Protein AF-F0LHD5-F1 (afdb_monomer_lite)

Foldseek 3Di:
DDDPDDPDPPDPPDDPVVVPDDCPPPVVVVVVVVVPDDDDPDDDDDPVVVVVLVVVCVVPVDDSVVVVVVVVVCLVVCCVPQDDPVSVVLVVQVVVVDPVSNVVSCVVVVVD

Secondary structure (DSSP, 8-state):
-------------S-HHHHHS---HHHHHHHHHHHHSPPP------HHHHHHHHHHHHHH---HHHHHHHHHHHHHHHHHHH-HHHHHHHHHHHTTT-HHHHHHHHHHTT--

Organism: Thermococcus barophilus (strain DSM 11836 / MP) (NCBI:txid391623)

Radius of gyration: 26.36 Å; chains: 1; bounding box: 68×76×34 Å

Structure (mmCIF, N/CA/C/O backbone):
data_AF-F0LHD5-F1
#
_entry.id   AF-F0LHD5-F1
#
loop_
_atom_site.group_PDB
_atom_site.id
_atom_site.type_symbol
_atom_site.label_atom_id
_atom_site.label_alt_id
_atom_site.label_comp_id
_atom_site.label_asym_id
_atom_site.label_entity_id
_atom_site.label_seq_id
_atom_site.pdbx_PDB_ins_code
_atom_site.Cartn_x
_atom_site.Cartn_y
_atom_site.Cartn_z
_atom_site.occupancy
_atom_site.B_iso_or_equiv
_atom_site.auth_seq_id
_atom_site.auth_comp_id
_atom_site.auth_asym_id
_atom_site.auth_atom_id
_atom_site.pdbx_PDB_model_num
ATOM 1 N N . MET A 1 1 ? -54.792 56.812 10.915 1.00 41.41 1 MET A N 1
ATOM 2 C CA . MET A 1 1 ? -53.967 56.945 9.695 1.00 41.41 1 MET A CA 1
ATOM 3 C C . MET A 1 1 ? -52.545 56.499 10.000 1.00 41.41 1 MET A C 1
ATOM 5 O O . MET A 1 1 ? -51.945 57.114 10.867 1.00 41.41 1 MET A O 1
ATOM 9 N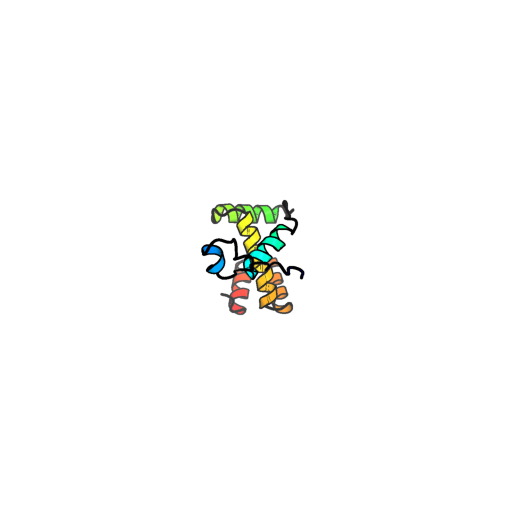 N . SER A 1 2 ? -52.052 55.438 9.346 1.00 39.72 2 SER A N 1
ATOM 10 C CA . SER A 1 2 ? -50.696 55.314 8.762 1.00 39.72 2 SER A CA 1
ATOM 11 C C . SER A 1 2 ? -50.420 53.863 8.339 1.00 39.72 2 SER A C 1
ATOM 13 O O . SER A 1 2 ? -50.825 52.923 9.007 1.00 39.72 2 SER A O 1
ATOM 15 N N . LYS A 1 3 ? -49.827 53.720 7.151 1.00 45.19 3 LYS A N 1
ATOM 16 C CA . LYS A 1 3 ? -49.838 52.549 6.259 1.00 45.19 3 LYS A CA 1
ATOM 17 C C . LYS A 1 3 ? -48.845 51.451 6.680 1.00 45.19 3 LYS A C 1
ATOM 19 O O . LYS A 1 3 ? -47.645 51.646 6.503 1.00 45.19 3 LYS A O 1
ATOM 24 N N . GLU A 1 4 ? -49.319 50.264 7.055 1.00 51.69 4 GLU A N 1
ATOM 25 C CA . GLU A 1 4 ? -48.508 49.042 6.947 1.00 51.69 4 GLU A CA 1
ATOM 26 C C . GLU A 1 4 ? -48.624 48.508 5.516 1.00 51.69 4 GLU A C 1
ATOM 28 O O . GLU A 1 4 ? -49.578 47.835 5.131 1.00 51.69 4 GLU A O 1
ATOM 33 N N . LYS A 1 5 ? -47.668 48.903 4.670 1.00 50.75 5 LYS A N 1
ATOM 34 C CA . LYS A 1 5 ? -47.543 48.369 3.313 1.00 50.75 5 LYS A CA 1
ATOM 35 C C . LYS A 1 5 ? -47.192 46.884 3.406 1.00 50.75 5 LYS A C 1
ATOM 37 O O . LYS A 1 5 ? -46.115 46.537 3.888 1.00 50.75 5 LYS A O 1
ATOM 42 N N . GLY A 1 6 ? -48.096 46.038 2.915 1.00 54.25 6 GLY A N 1
ATOM 43 C CA . GLY A 1 6 ? -47.905 44.599 2.789 1.00 54.25 6 GLY A CA 1
ATOM 44 C C . GLY A 1 6 ? -46.602 44.269 2.066 1.00 54.25 6 GLY A C 1
ATOM 45 O O . GLY A 1 6 ? -46.436 44.566 0.882 1.00 54.25 6 GLY A O 1
ATOM 46 N N . LYS A 1 7 ? -45.663 43.651 2.786 1.00 58.59 7 LYS A N 1
ATOM 47 C CA . LYS A 1 7 ? -44.530 42.968 2.165 1.00 58.59 7 LYS A CA 1
ATOM 48 C C . LYS A 1 7 ? -45.086 41.696 1.534 1.00 58.59 7 LYS A C 1
ATOM 50 O O . LYS A 1 7 ? -45.390 40.740 2.240 1.00 58.59 7 LYS A O 1
ATOM 55 N N . ILE A 1 8 ? -45.269 41.716 0.216 1.00 67.06 8 ILE A N 1
ATOM 56 C CA . ILE A 1 8 ? -45.595 40.518 -0.561 1.00 67.06 8 ILE A CA 1
ATOM 57 C C . ILE A 1 8 ? -44.478 39.497 -0.285 1.00 67.06 8 ILE A C 1
ATOM 59 O O . ILE A 1 8 ? -43.304 39.865 -0.415 1.00 67.06 8 ILE A O 1
ATOM 63 N N . PRO A 1 9 ? -44.791 38.254 0.124 1.00 61.72 9 PRO A N 1
ATOM 64 C CA . PRO A 1 9 ? -43.778 37.224 0.300 1.00 61.72 9 PRO A CA 1
ATOM 65 C C . PRO A 1 9 ? -43.015 37.063 -1.013 1.00 61.72 9 PRO A C 1
ATOM 67 O O . PRO A 1 9 ? -43.633 36.873 -2.061 1.00 61.72 9 PRO A O 1
ATOM 70 N N . GLN A 1 10 ? -41.685 37.180 -0.979 1.00 69.00 10 GLN A N 1
ATOM 71 C CA . GLN A 1 10 ? -40.872 36.905 -2.160 1.00 69.00 10 GLN A CA 1
ATOM 72 C C . GLN A 1 10 ? -41.120 35.454 -2.574 1.00 69.00 10 GLN A C 1
ATOM 74 O O . GLN A 1 10 ? -40.752 34.520 -1.860 1.00 69.00 10 GLN A O 1
ATOM 79 N N . LEU A 1 11 ? -41.787 35.281 -3.715 1.00 67.56 11 LEU A N 1
ATOM 80 C CA . LEU A 1 11 ? -41.920 33.986 -4.358 1.00 67.56 11 LEU A CA 1
ATOM 81 C C . LEU A 1 11 ? -40.517 33.515 -4.734 1.00 67.56 11 LEU A C 1
ATOM 83 O O . LEU A 1 11 ? -39.691 34.298 -5.207 1.00 67.56 11 LEU A O 1
ATOM 87 N N . PHE A 1 12 ? -40.254 32.243 -4.458 1.00 64.75 12 PHE A N 1
ATOM 88 C CA . PHE A 1 12 ? -38.996 31.576 -4.754 1.00 64.75 12 PHE A CA 1
ATOM 89 C C . PHE A 1 12 ? -38.571 31.883 -6.199 1.00 64.75 12 PHE A C 1
ATOM 91 O O . PHE A 1 12 ? -39.284 31.546 -7.139 1.00 64.75 12 PHE A O 1
ATOM 98 N N . SER A 1 13 ? -37.433 32.559 -6.365 1.00 70.00 13 SER A N 1
ATOM 99 C CA . SER A 1 13 ? -36.930 33.017 -7.668 1.00 70.00 13 SER A CA 1
ATOM 100 C C . SER A 1 13 ? -36.065 31.977 -8.386 1.00 70.00 13 SER A C 1
ATOM 102 O O . SER A 1 13 ? -35.414 32.301 -9.377 1.00 70.00 13 SER A O 1
ATOM 104 N N . GLY A 1 14 ? -35.986 30.762 -7.845 1.00 69.88 14 GLY A N 1
ATOM 105 C CA . GLY A 1 14 ? -35.268 29.652 -8.458 1.00 69.88 14 GLY A CA 1
ATOM 106 C C . GLY A 1 14 ? -36.087 28.982 -9.557 1.00 69.88 14 GLY A C 1
ATOM 107 O O . GLY A 1 14 ? -37.293 29.200 -9.693 1.00 69.88 14 GLY A O 1
ATOM 108 N N . SER A 1 15 ? -35.435 28.144 -10.356 1.00 69.38 15 SER A N 1
ATOM 109 C CA . SER A 1 15 ? -36.120 27.353 -11.378 1.00 69.38 15 SER A CA 1
ATOM 110 C C . SER A 1 15 ? -36.941 26.223 -10.737 1.00 69.38 15 SER A C 1
ATOM 112 O O . SER A 1 15 ? -36.624 25.735 -9.652 1.00 69.38 15 SER A O 1
ATOM 114 N N . ILE A 1 16 ? -37.993 25.758 -11.421 1.00 65.00 16 ILE A N 1
ATOM 115 C CA . ILE A 1 16 ? -38.777 24.575 -11.001 1.00 65.00 16 ILE A CA 1
ATOM 116 C C . ILE A 1 16 ? -37.861 23.346 -10.820 1.00 65.00 16 ILE A C 1
ATOM 118 O O . ILE A 1 16 ? -38.092 22.507 -9.952 1.00 65.00 16 ILE A O 1
ATOM 122 N N . ASP A 1 17 ? -36.768 23.303 -11.579 1.00 60.56 17 ASP A N 1
ATOM 123 C CA . ASP A 1 17 ? -35.705 22.303 -11.504 1.00 60.56 17 ASP A CA 1
ATOM 124 C C . ASP A 1 17 ? -34.930 22.308 -10.170 1.00 60.56 17 ASP A C 1
ATOM 126 O O . ASP A 1 17 ? -34.406 21.277 -9.752 1.00 60.56 17 ASP A O 1
ATOM 130 N N . GLU A 1 18 ? -34.855 23.439 -9.462 1.00 62.88 18 GLU A N 1
ATOM 131 C CA . GLU A 1 18 ? -34.249 23.518 -8.122 1.00 62.88 18 GLU A CA 1
ATOM 132 C C . GLU A 1 18 ? -35.194 23.032 -7.014 1.00 62.88 18 GLU A C 1
ATOM 134 O O . GLU A 1 18 ? -34.730 22.569 -5.969 1.00 62.88 18 GLU A O 1
ATOM 139 N N . LEU A 1 19 ? -36.511 23.104 -7.239 1.00 64.12 19 LEU A N 1
ATOM 140 C CA . LEU A 1 19 ? -37.542 22.608 -6.318 1.00 64.12 19 LEU A CA 1
ATOM 141 C C . LEU A 1 19 ? -37.652 21.076 -6.327 1.00 64.12 19 LEU A C 1
ATOM 143 O O . LEU A 1 19 ? -37.988 20.482 -5.302 1.00 64.12 19 LEU A O 1
ATOM 147 N N . THR A 1 20 ? -37.371 20.439 -7.464 1.00 64.88 20 THR A N 1
ATOM 148 C CA . THR A 1 20 ? -37.563 18.994 -7.679 1.00 64.88 20 THR A CA 1
ATOM 149 C C . THR A 1 20 ? -36.290 18.167 -7.515 1.00 64.88 20 THR A C 1
ATOM 151 O O . THR A 1 20 ? -36.372 16.946 -7.362 1.00 64.88 20 THR A O 1
ATOM 154 N N . ARG A 1 21 ? -35.104 18.790 -7.496 1.00 63.09 21 ARG A N 1
ATOM 155 C CA . ARG A 1 21 ? -33.850 18.054 -7.287 1.00 63.09 21 ARG A CA 1
ATOM 156 C C . ARG A 1 21 ? -33.715 17.601 -5.828 1.00 63.09 21 ARG A C 1
ATOM 158 O O . ARG A 1 21 ? -33.728 18.435 -4.915 1.00 63.09 21 ARG A O 1
ATOM 165 N N . PRO A 1 22 ? -33.518 16.295 -5.566 1.00 57.59 22 PRO A N 1
ATOM 166 C CA . PRO A 1 22 ? -33.223 15.826 -4.222 1.00 57.59 22 PRO A CA 1
ATOM 167 C C . PRO A 1 22 ? -31.930 16.490 -3.736 1.00 57.59 22 PRO A C 1
ATOM 169 O O . PRO A 1 22 ? -30.916 16.489 -4.429 1.00 57.59 22 PRO A O 1
ATOM 172 N N . LYS A 1 23 ? -31.961 17.082 -2.537 1.00 57.50 23 LYS A N 1
ATOM 173 C CA . LYS A 1 23 ? -30.802 17.723 -1.896 1.00 57.50 23 LYS A CA 1
ATOM 174 C C . LYS A 1 23 ? -29.681 16.693 -1.681 1.00 57.50 23 LYS A C 1
ATOM 176 O O . LYS A 1 23 ? -29.567 16.137 -0.590 1.00 57.50 23 LYS A O 1
ATOM 181 N N . THR A 1 24 ? -28.788 16.485 -2.647 1.00 56.22 24 THR A N 1
ATOM 182 C CA . THR A 1 24 ? -27.575 15.650 -2.515 1.00 56.22 24 THR A CA 1
ATOM 183 C C . THR A 1 24 ? -26.492 16.338 -1.677 1.00 56.22 24 THR A C 1
ATOM 185 O O . THR A 1 24 ? -25.308 16.323 -1.982 1.00 56.22 24 THR A O 1
ATOM 188 N N . LYS A 1 25 ? -26.868 16.940 -0.543 1.00 57.69 25 LYS A N 1
ATOM 189 C CA . LYS A 1 25 ? -25.978 17.815 0.231 1.00 57.69 25 LYS A CA 1
ATOM 190 C C . LYS A 1 25 ? -24.761 17.105 0.828 1.00 57.69 25 LYS A C 1
ATOM 192 O O . LYS A 1 25 ? -23.777 17.776 1.099 1.00 57.69 25 LYS A O 1
ATOM 197 N N . LYS A 1 26 ? -24.799 15.794 1.093 1.00 57.69 26 LYS A N 1
ATOM 198 C CA . LYS A 1 26 ? -23.679 15.113 1.776 1.00 57.69 26 LYS A CA 1
ATOM 199 C C . LYS A 1 26 ? -22.498 14.815 0.848 1.00 57.69 26 LYS A C 1
ATOM 201 O O . LYS A 1 26 ? -21.360 15.051 1.243 1.00 57.69 26 LYS A O 1
ATOM 206 N N . ALA A 1 27 ? -22.757 14.328 -0.366 1.00 58.53 27 ALA A N 1
ATOM 207 C CA . ALA A 1 27 ? -21.698 14.028 -1.330 1.00 58.53 27 ALA A CA 1
ATOM 208 C C . ALA A 1 27 ? -21.039 15.316 -1.851 1.00 58.53 27 ALA A C 1
ATOM 210 O O . ALA A 1 27 ? -19.811 15.404 -1.892 1.00 58.53 27 ALA A O 1
ATOM 211 N N . ASP A 1 28 ? -21.849 16.339 -2.141 1.00 61.47 28 ASP A N 1
ATOM 212 C CA . ASP A 1 28 ? -21.358 17.623 -2.643 1.00 61.47 28 ASP A CA 1
ATOM 213 C C . ASP A 1 28 ? -20.551 18.390 -1.585 1.00 61.47 28 ASP A C 1
ATOM 215 O O . ASP A 1 28 ? -19.448 18.847 -1.881 1.00 61.47 28 ASP A O 1
ATOM 219 N N . LYS A 1 29 ? -21.002 18.421 -0.319 1.00 68.62 29 LYS A N 1
ATOM 220 C CA . LYS A 1 29 ? -20.236 19.040 0.781 1.00 68.62 29 LYS A CA 1
ATOM 221 C C . LYS A 1 29 ? -18.891 18.362 1.020 1.00 68.62 29 LYS A C 1
ATOM 223 O O . LYS A 1 29 ? -17.878 19.045 1.114 1.00 68.62 29 LYS A O 1
ATOM 228 N N . ARG A 1 30 ? -18.852 17.023 1.056 1.00 71.94 30 ARG A N 1
ATOM 229 C CA . ARG A 1 30 ? -17.588 16.287 1.221 1.00 71.94 30 ARG A CA 1
ATOM 230 C C . ARG A 1 30 ? -16.639 16.577 0.059 1.00 71.94 30 ARG A C 1
ATOM 232 O O . ARG A 1 30 ? -15.446 16.751 0.271 1.00 71.94 30 ARG A O 1
ATOM 239 N N . ARG A 1 31 ? -17.151 16.677 -1.171 1.00 70.25 31 ARG A N 1
ATOM 240 C CA . ARG A 1 31 ? -16.343 17.023 -2.348 1.00 70.25 31 ARG A CA 1
ATOM 241 C C . ARG A 1 31 ? -15.804 18.455 -2.279 1.00 70.25 31 ARG A C 1
ATOM 243 O O . ARG A 1 31 ? -14.657 18.678 -2.656 1.00 70.25 31 ARG A O 1
ATOM 250 N N . GLU A 1 32 ? -16.591 19.411 -1.793 1.00 75.19 32 GLU A N 1
ATOM 251 C CA . GLU A 1 32 ? -16.145 20.789 -1.546 1.00 75.19 32 GLU A CA 1
ATOM 252 C C . GLU A 1 32 ? -15.097 20.882 -0.432 1.00 75.19 32 GLU A C 1
ATOM 254 O O . GLU A 1 32 ? -14.123 21.620 -0.568 1.00 75.19 32 GLU A O 1
ATOM 259 N N . GLU A 1 33 ? -15.245 20.106 0.640 1.00 79.38 33 GLU A N 1
ATOM 260 C CA . GLU A 1 33 ? -14.256 20.003 1.717 1.00 79.38 33 GLU A CA 1
ATOM 261 C C . GLU A 1 33 ? -12.949 19.379 1.216 1.00 79.38 33 GLU A C 1
ATOM 263 O O . GLU A 1 33 ? -11.874 19.925 1.456 1.00 79.38 33 GLU A O 1
ATOM 268 N N . LEU A 1 34 ? -13.025 18.304 0.426 1.00 79.12 34 LEU A N 1
ATOM 269 C CA . LEU A 1 34 ? -11.855 17.660 -0.180 1.00 79.12 34 LEU A CA 1
ATOM 270 C C . LEU A 1 34 ? -11.100 18.594 -1.139 1.00 79.12 34 LEU A C 1
ATOM 272 O O . LEU A 1 34 ? -9.879 18.505 -1.235 1.00 79.12 34 LEU A O 1
ATOM 276 N N . LYS A 1 35 ? -11.789 19.523 -1.821 1.00 78.69 35 LYS A N 1
ATOM 277 C CA . LYS A 1 35 ? -11.141 20.548 -2.663 1.00 78.69 35 LYS A CA 1
ATOM 278 C C . LYS A 1 35 ? -10.297 21.540 -1.855 1.00 78.69 35 LYS A C 1
ATOM 280 O O . LYS A 1 35 ? -9.375 22.123 -2.418 1.00 78.69 35 LYS A O 1
ATOM 285 N N . LYS A 1 36 ? -10.602 21.738 -0.567 1.00 85.12 36 LYS A N 1
ATOM 286 C CA . LYS A 1 36 ? -9.843 22.624 0.333 1.00 85.12 36 LYS A CA 1
ATOM 287 C C . LYS A 1 36 ? -8.586 21.953 0.891 1.00 85.12 36 LYS A C 1
ATOM 289 O O . LYS A 1 36 ? -7.684 22.650 1.348 1.00 85.12 36 LYS A O 1
ATOM 294 N N . ILE A 1 37 ? -8.503 20.621 0.847 1.00 84.94 37 ILE A N 1
ATOM 295 C CA . ILE A 1 37 ? -7.327 19.882 1.311 1.00 84.94 37 ILE A CA 1
ATOM 296 C C . ILE A 1 37 ? -6.204 20.031 0.281 1.00 84.94 37 ILE A C 1
ATOM 298 O O . ILE A 1 37 ? -6.375 19.736 -0.905 1.00 84.94 37 ILE A O 1
ATOM 302 N N . LYS A 1 38 ? -5.032 20.491 0.736 1.00 85.81 38 LYS A N 1
ATOM 303 C CA . LYS A 1 38 ? -3.847 20.638 -0.115 1.00 85.81 38 LYS A CA 1
ATOM 304 C C . LYS A 1 38 ? -3.458 19.274 -0.683 1.00 85.81 38 LYS A C 1
ATOM 306 O O . LYS A 1 38 ? -3.102 18.364 0.058 1.00 85.81 38 LYS A O 1
ATOM 311 N N . LYS A 1 39 ? -3.482 19.157 -2.010 1.00 84.44 39 LYS A N 1
ATOM 312 C CA . LYS A 1 39 ? -3.021 17.952 -2.700 1.00 84.44 39 LYS A CA 1
ATOM 313 C C . LYS A 1 39 ? -1.502 17.856 -2.633 1.00 84.44 39 LYS A C 1
ATOM 315 O O . LYS A 1 39 ? -0.801 18.811 -2.982 1.00 84.44 39 LYS A O 1
ATOM 320 N N . GLN A 1 40 ? -1.002 16.693 -2.241 1.00 84.25 40 GLN A N 1
ATOM 321 C CA . GLN A 1 40 ? 0.397 16.349 -2.440 1.00 84.25 40 GLN A CA 1
ATOM 322 C C . GLN A 1 40 ? 0.621 16.105 -3.937 1.00 84.25 40 GLN A C 1
ATOM 324 O O . GLN A 1 40 ? -0.025 15.249 -4.531 1.00 84.25 40 GLN A O 1
ATOM 329 N N . LYS A 1 41 ? 1.486 16.913 -4.562 1.00 82.06 41 LYS A N 1
ATOM 330 C CA . LYS A 1 41 ? 1.787 16.806 -6.001 1.00 82.06 41 LYS A CA 1
ATOM 331 C C . LYS A 1 41 ? 2.871 15.770 -6.304 1.00 82.06 41 LYS A C 1
ATOM 333 O O . LYS A 1 41 ? 2.884 15.220 -7.396 1.00 82.06 41 LYS A O 1
ATOM 338 N N . THR A 1 42 ? 3.760 15.527 -5.342 1.00 87.69 42 THR A N 1
ATOM 339 C CA . THR A 1 42 ? 4.933 14.665 -5.504 1.00 87.69 42 THR A CA 1
ATOM 340 C C . THR A 1 42 ? 5.078 13.782 -4.273 1.00 87.69 42 THR A C 1
ATOM 342 O O . THR A 1 42 ? 5.040 14.278 -3.143 1.00 87.69 42 THR A O 1
ATOM 345 N N . LEU A 1 43 ? 5.241 12.482 -4.497 1.00 88.06 43 LEU A N 1
ATOM 346 C CA . LEU A 1 43 ? 5.586 11.497 -3.481 1.00 88.06 43 LEU A CA 1
ATOM 347 C C . LEU A 1 43 ? 6.986 10.977 -3.803 1.00 88.06 43 LEU A C 1
ATOM 349 O O . LEU A 1 43 ? 7.220 10.495 -4.907 1.00 88.06 43 LEU A O 1
ATOM 353 N N . TYR A 1 44 ? 7.909 11.108 -2.855 1.00 91.44 44 TYR A N 1
ATOM 354 C CA . TYR A 1 44 ? 9.239 10.524 -2.986 1.00 91.44 44 TYR A CA 1
ATOM 355 C C . TYR A 1 44 ? 9.181 9.074 -2.512 1.00 91.44 44 TYR A C 1
ATOM 357 O O . TYR A 1 44 ? 8.725 8.808 -1.400 1.00 91.44 44 TYR A O 1
ATOM 365 N N . ILE A 1 45 ? 9.625 8.158 -3.365 1.00 92.50 45 ILE A N 1
ATOM 366 C CA . ILE A 1 45 ? 9.673 6.717 -3.106 1.00 92.50 45 ILE A CA 1
ATOM 367 C C . ILE A 1 45 ? 11.079 6.191 -3.392 1.00 92.50 45 ILE A C 1
ATOM 369 O O . ILE A 1 45 ? 11.886 6.869 -4.033 1.00 92.50 45 ILE A O 1
ATOM 373 N N . SER A 1 46 ? 11.378 4.988 -2.904 1.00 95.19 46 SER A N 1
ATOM 374 C CA . SER A 1 46 ? 12.650 4.328 -3.200 1.00 95.19 46 SER A CA 1
ATOM 375 C C . SER A 1 46 ? 12.761 3.963 -4.689 1.00 95.19 46 SER A C 1
ATOM 377 O O . SER A 1 46 ? 11.749 3.852 -5.388 1.00 95.19 46 SER A O 1
ATOM 379 N N . GLN A 1 47 ? 13.989 3.754 -5.176 1.00 94.81 47 GLN A N 1
ATOM 380 C CA . GLN A 1 47 ? 14.222 3.310 -6.557 1.00 94.81 47 GLN A CA 1
ATOM 381 C C . GLN A 1 47 ? 13.568 1.953 -6.837 1.00 94.81 47 GLN A C 1
ATOM 383 O O . GLN A 1 47 ? 12.933 1.795 -7.873 1.00 94.81 47 GLN A O 1
ATOM 388 N N . ASP A 1 48 ? 13.662 1.018 -5.892 1.00 94.50 48 ASP A N 1
ATOM 389 C CA . ASP A 1 48 ? 13.033 -0.301 -5.980 1.00 94.50 48 ASP A CA 1
ATOM 390 C C . ASP A 1 48 ? 11.503 -0.198 -6.122 1.00 94.50 48 ASP A C 1
ATOM 392 O O . ASP A 1 48 ? 10.910 -0.741 -7.052 1.00 94.50 48 ASP A O 1
ATOM 396 N N . THR A 1 49 ? 10.858 0.615 -5.280 1.00 93.56 49 THR A N 1
ATOM 397 C CA . THR A 1 49 ? 9.410 0.862 -5.379 1.00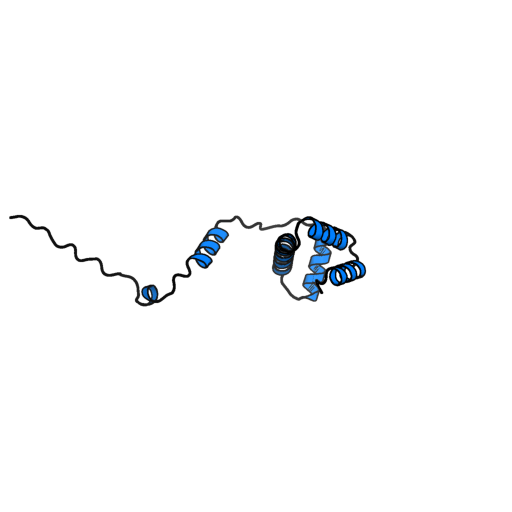 93.56 49 THR A CA 1
ATOM 398 C C . THR A 1 49 ? 9.030 1.500 -6.714 1.00 93.56 49 THR A C 1
ATOM 400 O O . THR A 1 49 ? 7.979 1.194 -7.274 1.00 93.56 49 THR A O 1
ATOM 403 N N . ASN A 1 50 ? 9.875 2.388 -7.241 1.00 94.75 50 ASN A N 1
ATOM 404 C CA . ASN A 1 50 ? 9.636 3.005 -8.539 1.00 94.75 50 ASN A CA 1
ATOM 405 C C . ASN A 1 50 ? 9.729 1.987 -9.685 1.00 94.75 50 ASN A C 1
ATOM 407 O O . ASN A 1 50 ? 8.922 2.053 -10.607 1.00 94.75 50 ASN A O 1
ATOM 411 N N . LEU A 1 51 ? 10.663 1.032 -9.618 1.00 95.25 51 LEU A N 1
ATOM 412 C CA . LEU A 1 51 ? 10.754 -0.062 -10.589 1.00 95.25 51 LEU A CA 1
ATOM 413 C C . LEU A 1 51 ? 9.496 -0.940 -10.551 1.00 95.25 51 LEU A C 1
ATOM 415 O O . LEU A 1 51 ? 8.873 -1.124 -11.593 1.00 95.25 51 LEU A O 1
ATOM 419 N N . LYS A 1 52 ? 9.053 -1.353 -9.355 1.00 93.88 52 LYS A N 1
ATOM 420 C CA . LYS A 1 52 ? 7.793 -2.099 -9.158 1.00 93.88 52 LYS A CA 1
ATOM 421 C C . LYS A 1 52 ? 6.585 -1.348 -9.742 1.00 93.88 52 LYS A C 1
ATOM 423 O O . LYS A 1 52 ? 5.733 -1.931 -10.402 1.00 93.88 52 LYS A O 1
ATOM 428 N N . LEU A 1 53 ? 6.516 -0.026 -9.559 1.00 93.12 53 LEU A N 1
ATOM 429 C CA . LEU A 1 53 ? 5.436 0.798 -10.116 1.00 93.12 53 LEU A CA 1
ATOM 430 C C . LEU A 1 53 ? 5.494 0.917 -11.651 1.00 93.12 53 LEU A C 1
ATOM 432 O O . LEU A 1 53 ? 4.449 1.023 -12.293 1.00 93.12 53 LEU A O 1
ATOM 436 N N . ILE A 1 54 ? 6.692 0.938 -12.243 1.00 91.81 54 ILE A N 1
ATOM 437 C CA . ILE A 1 54 ? 6.876 0.936 -13.704 1.00 91.81 54 ILE A CA 1
ATOM 438 C C . ILE A 1 54 ? 6.437 -0.404 -14.299 1.00 91.81 54 ILE A C 1
ATOM 440 O O . ILE A 1 54 ? 5.765 -0.407 -15.327 1.00 91.81 54 ILE A O 1
ATOM 444 N N . GLU A 1 5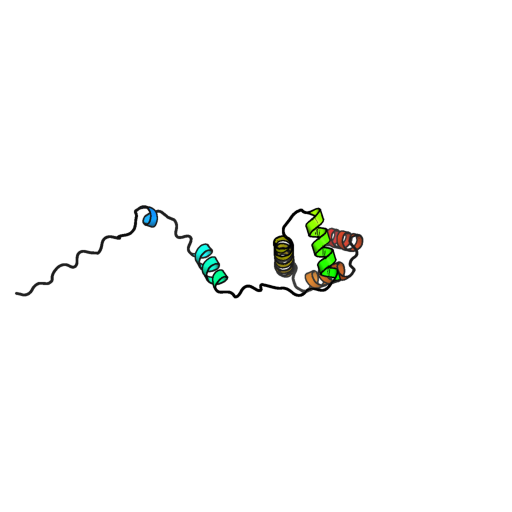5 ? 6.780 -1.512 -13.647 1.00 92.69 55 GLU A N 1
ATOM 445 C CA . GLU A 1 55 ? 6.367 -2.859 -14.045 1.00 92.69 55 GLU A CA 1
ATOM 446 C C . GLU A 1 55 ? 4.838 -2.989 -14.043 1.00 92.69 55 GLU A C 1
ATOM 448 O O . GLU A 1 55 ? 4.245 -3.242 -15.090 1.00 92.69 55 GLU A O 1
ATOM 453 N N . LEU A 1 56 ? 4.181 -2.640 -12.930 1.00 92.31 56 LEU A N 1
ATOM 454 C CA . LEU A 1 56 ? 2.713 -2.643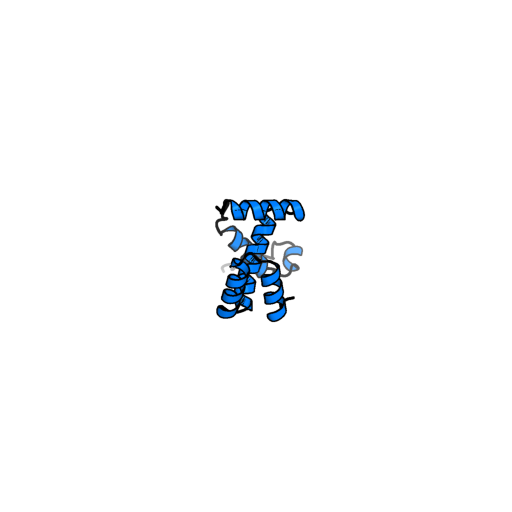 -12.830 1.00 92.31 56 LEU A CA 1
ATOM 455 C C . LEU A 1 56 ? 2.042 -1.727 -13.868 1.00 92.31 56 LEU A C 1
ATOM 457 O O . LEU A 1 56 ? 0.997 -2.054 -14.430 1.00 92.31 56 LEU A O 1
ATOM 461 N N . TYR A 1 57 ? 2.640 -0.565 -14.150 1.00 89.88 57 TYR A N 1
ATOM 462 C CA . TYR A 1 57 ? 2.155 0.339 -15.195 1.00 89.88 57 TYR A CA 1
ATOM 463 C C . TYR A 1 57 ? 2.207 -0.308 -16.586 1.00 89.88 57 TYR A C 1
ATOM 465 O O . TYR A 1 57 ? 1.264 -0.155 -17.369 1.00 89.88 57 TYR A O 1
ATOM 473 N N . ALA A 1 58 ? 3.305 -1.003 -16.896 1.00 88.94 58 ALA A N 1
ATOM 474 C CA . ALA A 1 58 ? 3.505 -1.664 -18.180 1.00 88.94 58 ALA A CA 1
ATOM 475 C C . ALA A 1 58 ? 2.525 -2.828 -18.382 1.00 88.94 58 ALA A C 1
ATOM 477 O O . ALA A 1 58 ? 2.000 -2.992 -19.482 1.00 88.94 58 ALA A O 1
ATOM 478 N N . GLU A 1 59 ? 2.238 -3.587 -17.323 1.00 88.88 59 GLU A N 1
ATOM 479 C CA . GLU A 1 59 ? 1.312 -4.722 -17.362 1.00 88.88 59 GLU A CA 1
ATOM 480 C C . GLU A 1 59 ? -0.155 -4.288 -17.477 1.00 88.88 59 GLU A C 1
ATOM 482 O O . GLU A 1 59 ? -0.895 -4.793 -18.321 1.00 88.88 59 GLU A O 1
ATOM 487 N N . GLU A 1 60 ? -0.593 -3.328 -16.657 1.00 83.44 60 GLU A N 1
ATOM 488 C CA . GLU A 1 60 ? -2.015 -2.984 -16.551 1.00 83.44 60 GLU A CA 1
ATOM 489 C C . GLU A 1 60 ? -2.473 -1.931 -17.577 1.00 83.44 60 GLU A C 1
ATOM 491 O O . GLU A 1 60 ? -3.673 -1.701 -17.730 1.00 83.44 60 GLU A O 1
ATOM 496 N N . SER A 1 61 ? -1.550 -1.244 -18.270 1.00 81.94 61 SER A N 1
ATOM 497 C CA . SER A 1 61 ? -1.849 -0.068 -19.116 1.00 81.94 61 SER A CA 1
ATOM 498 C C . SER A 1 61 ? -2.642 1.036 -18.385 1.00 81.94 61 SER A C 1
ATOM 500 O O . SER A 1 61 ? -3.347 1.848 -18.994 1.00 81.94 61 SER A O 1
ATOM 502 N N . ARG A 1 62 ? -2.545 1.083 -17.051 1.00 84.38 62 ARG A N 1
ATOM 503 C CA . ARG A 1 62 ? -3.244 2.037 -16.173 1.00 84.38 62 ARG A CA 1
ATOM 504 C C . ARG A 1 62 ? -2.301 3.142 -15.740 1.00 84.38 62 ARG A C 1
ATOM 506 O O . ARG A 1 62 ? -1.119 2.915 -15.567 1.00 84.38 62 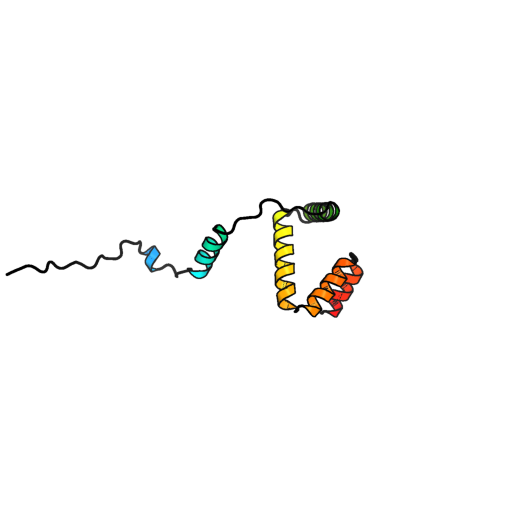ARG A O 1
ATOM 513 N N . ARG A 1 63 ? -2.812 4.354 -15.495 1.00 89.25 63 ARG A N 1
ATOM 514 C CA . ARG A 1 63 ? -1.985 5.463 -14.980 1.00 89.25 63 ARG A CA 1
ATOM 515 C C . ARG A 1 63 ? -1.386 5.103 -13.617 1.00 89.25 63 ARG A C 1
ATOM 517 O O . ARG A 1 63 ? -2.127 4.684 -12.732 1.00 89.25 63 ARG A O 1
ATOM 524 N N . GLN A 1 64 ? -0.100 5.398 -13.412 1.00 88.25 64 GLN A N 1
ATOM 525 C CA . GLN A 1 64 ? 0.592 5.199 -12.127 1.00 88.25 64 GLN A CA 1
ATOM 526 C C . GLN A 1 64 ? -0.149 5.841 -10.943 1.00 88.25 64 GLN A C 1
ATOM 528 O O . GLN A 1 64 ? -0.200 5.269 -9.860 1.00 88.25 64 GLN A O 1
ATOM 533 N N . SER A 1 65 ? -0.788 6.998 -11.159 1.00 89.56 65 SER A N 1
ATOM 534 C CA . SER A 1 65 ? -1.617 7.654 -10.142 1.00 89.56 65 SER A CA 1
ATOM 535 C C . SER A 1 65 ? -2.741 6.759 -9.621 1.00 89.56 65 SER A C 1
ATOM 537 O O . SER A 1 65 ? -3.024 6.781 -8.431 1.00 89.56 65 SER A O 1
ATOM 539 N N . ASN A 1 66 ? -3.362 5.962 -10.493 1.00 91.50 66 ASN A N 1
ATOM 540 C CA . ASN A 1 66 ? -4.481 5.101 -10.122 1.00 91.50 66 ASN A CA 1
ATOM 541 C C . ASN A 1 66 ? -3.991 3.905 -9.301 1.00 91.50 66 ASN A C 1
ATOM 543 O O . ASN A 1 66 ? -4.619 3.558 -8.311 1.00 91.50 66 ASN A O 1
ATOM 547 N N . ILE A 1 67 ? -2.839 3.333 -9.668 1.00 92.56 67 ILE A N 1
ATOM 548 C CA . ILE A 1 67 ? -2.198 2.245 -8.913 1.00 92.56 67 ILE A CA 1
ATOM 549 C C . ILE A 1 67 ? -1.864 2.722 -7.492 1.00 92.56 67 ILE A C 1
ATOM 551 O O . ILE A 1 67 ? -2.158 2.038 -6.515 1.00 92.56 67 ILE A O 1
ATOM 555 N N . VAL A 1 68 ? -1.310 3.932 -7.362 1.00 92.38 68 VAL A N 1
ATOM 556 C CA . VAL A 1 68 ? -1.009 4.533 -6.053 1.00 92.38 68 VAL A CA 1
ATOM 557 C C . VAL A 1 68 ? -2.286 4.797 -5.248 1.00 92.38 68 VAL A C 1
ATOM 559 O O . VAL A 1 68 ? -2.323 4.497 -4.056 1.00 92.38 68 VAL A O 1
ATOM 562 N N . GLU A 1 69 ? -3.340 5.337 -5.868 1.00 92.44 69 GLU A N 1
ATOM 563 C CA . GLU A 1 69 ? -4.627 5.558 -5.194 1.00 92.44 69 GLU A CA 1
ATOM 564 C C . GLU A 1 69 ? -5.250 4.244 -4.699 1.00 92.44 69 GLU A C 1
ATOM 566 O O . GLU A 1 69 ? -5.699 4.175 -3.552 1.00 92.44 69 GLU A O 1
ATOM 571 N N . ASP A 1 70 ? -5.226 3.190 -5.516 1.00 94.06 70 ASP A N 1
ATOM 572 C CA . ASP A 1 70 ? -5.726 1.866 -5.144 1.00 94.06 70 ASP A CA 1
ATOM 573 C C . ASP A 1 70 ? -4.916 1.258 -3.997 1.00 94.06 70 ASP A C 1
ATOM 575 O O . ASP A 1 70 ? -5.504 0.787 -3.024 1.00 94.06 70 ASP A O 1
ATOM 579 N N . ALA A 1 71 ? -3.582 1.337 -4.047 1.00 93.81 71 ALA A N 1
ATOM 580 C CA . ALA A 1 71 ? -2.710 0.839 -2.984 1.00 93.81 71 ALA A CA 1
ATOM 581 C C . ALA A 1 71 ? -2.973 1.547 -1.642 1.00 93.81 71 ALA A C 1
ATOM 583 O O . ALA A 1 71 ? -3.072 0.898 -0.597 1.00 93.81 71 ALA A O 1
ATOM 584 N N . VAL A 1 72 ? -3.149 2.874 -1.660 1.00 94.69 72 VAL A N 1
ATOM 585 C CA . VAL A 1 72 ? -3.480 3.657 -0.456 1.00 94.69 72 VAL A CA 1
ATOM 586 C C . VAL A 1 72 ? -4.861 3.280 0.083 1.00 94.69 72 VAL A C 1
ATOM 588 O O . VAL A 1 72 ? -5.022 3.100 1.294 1.00 94.69 72 VAL A O 1
ATOM 591 N N . ASN A 1 73 ? -5.857 3.138 -0.794 1.00 96.06 73 ASN A N 1
ATOM 592 C CA . ASN A 1 73 ? -7.202 2.723 -0.398 1.00 96.06 73 ASN A CA 1
ATOM 593 C C . ASN A 1 73 ? -7.196 1.316 0.207 1.00 96.06 73 ASN A C 1
ATOM 595 O O . ASN A 1 73 ? -7.788 1.106 1.267 1.00 96.06 73 ASN A O 1
ATOM 599 N N . LEU A 1 74 ? -6.497 0.375 -0.429 1.00 95.12 74 LEU A N 1
ATOM 600 C CA . LEU A 1 74 ? -6.361 -0.998 0.039 1.00 95.12 74 LEU A CA 1
ATOM 601 C C . LEU A 1 74 ? -5.730 -1.036 1.433 1.00 95.12 74 LEU A C 1
ATOM 603 O O . LEU A 1 74 ? -6.328 -1.598 2.349 1.00 95.12 74 LEU A O 1
ATOM 607 N N . TYR A 1 75 ? -4.591 -0.362 1.626 1.00 95.25 75 TYR A N 1
ATOM 608 C CA . TYR A 1 75 ? -3.930 -0.253 2.929 1.00 95.25 75 TYR A CA 1
ATOM 609 C C . TYR A 1 75 ? -4.885 0.293 4.002 1.00 95.25 75 TYR A C 1
ATOM 611 O O . TYR A 1 75 ? -5.027 -0.281 5.083 1.00 95.25 75 TYR A O 1
ATOM 619 N N . TYR A 1 76 ? -5.580 1.394 3.698 1.00 95.62 76 TYR A N 1
ATOM 620 C CA . TYR A 1 76 ? -6.479 2.058 4.640 1.00 95.62 76 TYR A CA 1
ATOM 621 C C . TYR A 1 76 ? -7.652 1.170 5.068 1.00 95.62 76 TYR A C 1
ATOM 623 O O . TYR A 1 76 ? -7.966 1.083 6.259 1.00 95.62 76 TYR A O 1
ATOM 631 N N . TYR A 1 77 ? -8.319 0.525 4.109 1.00 95.38 77 TYR A N 1
ATOM 632 C CA . TYR A 1 77 ? -9.499 -0.284 4.400 1.00 95.38 77 TYR A CA 1
ATOM 633 C C . TYR A 1 77 ? -9.146 -1.650 4.990 1.00 95.38 77 TYR A C 1
ATOM 635 O O . TYR A 1 77 ? -9.847 -2.079 5.906 1.00 95.38 77 TYR A O 1
ATOM 643 N N . LEU A 1 78 ? -8.044 -2.284 4.574 1.00 93.50 78 LEU A N 1
ATOM 644 C CA . LEU A 1 78 ? -7.559 -3.514 5.210 1.00 93.50 78 LEU A CA 1
ATOM 645 C C . LEU A 1 78 ? -7.218 -3.280 6.679 1.00 93.50 78 LEU A C 1
ATOM 647 O O . LEU A 1 78 ? -7.704 -4.012 7.541 1.00 93.50 78 LEU A O 1
ATOM 651 N N . LYS A 1 79 ? -6.475 -2.207 6.985 1.00 94.69 79 LYS A N 1
ATOM 652 C CA . LYS A 1 79 ? -6.142 -1.850 8.370 1.00 94.69 79 LYS A CA 1
ATOM 653 C C . LYS A 1 79 ? -7.389 -1.676 9.236 1.00 94.69 79 LYS A C 1
ATOM 655 O O . LYS A 1 79 ? -7.417 -2.108 10.385 1.00 94.69 79 LYS A O 1
ATOM 660 N N . LYS A 1 80 ? -8.442 -1.066 8.684 1.00 93.88 80 LYS A N 1
ATOM 661 C CA . LYS A 1 80 ? -9.726 -0.901 9.382 1.00 93.88 80 LYS A CA 1
ATOM 662 C C . LYS A 1 80 ? -10.501 -2.203 9.556 1.00 93.88 80 LYS A C 1
ATOM 664 O O . LYS A 1 80 ? -11.171 -2.353 10.571 1.00 93.88 80 LYS A O 1
ATOM 669 N N . ALA A 1 81 ? -10.458 -3.095 8.572 1.00 92.88 81 ALA A N 1
ATOM 670 C CA . ALA A 1 81 ? -11.249 -4.320 8.575 1.00 92.88 81 ALA A CA 1
ATOM 671 C C . ALA A 1 81 ? -10.639 -5.419 9.460 1.00 92.88 81 ALA A C 1
ATOM 673 O O . ALA A 1 81 ? -11.373 -6.126 10.143 1.00 92.88 81 ALA A O 1
ATOM 674 N N . MET A 1 82 ? -9.311 -5.564 9.456 1.00 90.31 82 MET A N 1
ATOM 675 C CA . MET A 1 82 ? -8.623 -6.702 10.082 1.00 90.31 82 MET A CA 1
ATOM 676 C C . MET A 1 82 ? -8.299 -6.497 11.570 1.00 90.31 82 MET A C 1
ATOM 678 O O . MET A 1 82 ? -8.081 -7.477 12.287 1.00 90.31 82 MET A O 1
ATOM 682 N N . GLY A 1 83 ? -8.275 -5.244 12.038 1.00 90.12 83 GLY A N 1
ATOM 683 C CA . GLY A 1 83 ? -7.726 -4.876 13.347 1.00 90.12 83 GLY A CA 1
ATOM 684 C C . GLY A 1 83 ? -6.191 -4.862 13.348 1.00 90.12 83 GLY A C 1
ATOM 685 O O . GLY A 1 83 ? -5.558 -5.444 12.471 1.00 90.12 83 GLY A O 1
ATOM 686 N N . GLU A 1 84 ? -5.586 -4.185 14.330 1.00 90.12 84 GLU A N 1
ATOM 687 C CA . GLU A 1 84 ? -4.138 -3.896 14.332 1.00 90.12 84 GLU A CA 1
ATOM 688 C C . GLU A 1 84 ? -3.276 -5.162 14.264 1.00 90.12 84 GLU A C 1
ATOM 690 O O . GLU A 1 84 ? -2.453 -5.287 13.364 1.00 90.12 84 GLU A O 1
ATOM 695 N N . LYS A 1 85 ? -3.536 -6.152 15.127 1.00 91.31 85 LYS A N 1
ATOM 696 C CA . LYS A 1 85 ? -2.725 -7.377 15.199 1.00 91.31 85 LYS A CA 1
ATOM 697 C C . LYS A 1 85 ? -2.686 -8.155 13.877 1.00 91.31 85 LYS A C 1
ATOM 699 O O . LYS A 1 85 ? -1.615 -8.504 13.395 1.00 91.31 85 LYS A O 1
ATOM 704 N N . ASN A 1 86 ? -3.850 -8.428 13.289 1.00 90.38 86 ASN A N 1
ATOM 705 C CA . ASN A 1 86 ? -3.926 -9.209 12.050 1.00 90.38 86 ASN A CA 1
ATOM 706 C C . ASN A 1 86 ? -3.363 -8.420 10.861 1.00 90.38 86 ASN A C 1
ATOM 708 O O . ASN A 1 86 ? -2.797 -9.001 9.939 1.00 90.38 86 ASN A O 1
ATOM 712 N N . PHE A 1 87 ? -3.517 -7.093 10.876 1.00 94.19 87 PHE A N 1
ATOM 713 C CA . PHE A 1 87 ? -2.931 -6.236 9.856 1.00 94.19 87 PHE A CA 1
ATOM 714 C C . PHE A 1 87 ? -1.399 -6.231 9.931 1.00 94.19 87 PHE A C 1
ATOM 716 O O . PHE A 1 87 ? -0.743 -6.345 8.900 1.00 94.19 87 PHE A O 1
ATOM 723 N N . ASP A 1 88 ? -0.822 -6.169 11.130 1.00 93.50 88 ASP A N 1
ATOM 724 C CA . ASP A 1 88 ? 0.631 -6.222 11.318 1.00 93.50 88 ASP A CA 1
ATOM 725 C C . ASP A 1 88 ? 1.216 -7.579 10.896 1.00 93.50 88 ASP A C 1
ATOM 727 O O . ASP A 1 88 ? 2.289 -7.640 10.289 1.00 93.50 88 ASP A O 1
ATOM 731 N N . GLU A 1 89 ? 0.493 -8.675 11.144 1.00 92.50 89 GLU A N 1
ATOM 732 C CA . 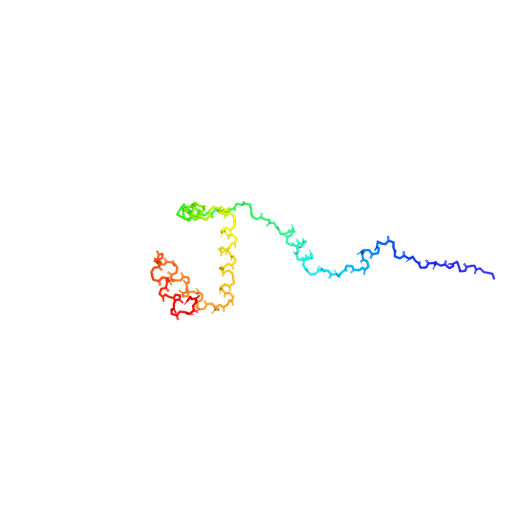GLU A 1 89 ? 0.854 -10.003 10.635 1.00 92.50 89 GLU A CA 1
ATOM 733 C C . GLU A 1 89 ? 0.837 -10.048 9.096 1.00 92.50 89 GLU A C 1
ATOM 735 O O . GLU A 1 89 ? 1.799 -10.528 8.491 1.00 92.50 89 GLU A O 1
ATOM 740 N N . LEU A 1 90 ? -0.195 -9.489 8.451 1.00 92.56 90 LEU A N 1
ATOM 741 C CA . LEU A 1 90 ? -0.256 -9.374 6.990 1.00 92.56 90 LEU A CA 1
ATOM 742 C C . LEU A 1 90 ? 0.909 -8.537 6.448 1.00 92.56 90 LEU A C 1
ATOM 744 O O . LEU A 1 90 ? 1.573 -8.944 5.497 1.00 92.56 90 LEU A O 1
ATOM 748 N N . MET A 1 91 ? 1.195 -7.387 7.058 1.00 94.00 91 MET A N 1
ATOM 749 C CA . MET A 1 91 ? 2.313 -6.540 6.638 1.00 94.00 91 MET A CA 1
ATOM 750 C C . MET A 1 91 ? 3.656 -7.256 6.802 1.00 94.00 91 MET A C 1
ATOM 752 O O . MET A 1 91 ? 4.524 -7.129 5.941 1.00 94.00 91 MET A O 1
ATOM 756 N N . SER A 1 92 ? 3.809 -8.069 7.848 1.00 92.44 92 SER A N 1
ATOM 757 C CA . SER A 1 92 ? 4.994 -8.910 8.044 1.00 92.44 92 SER A CA 1
ATOM 758 C C . SER A 1 92 ? 5.137 -9.977 6.955 1.00 92.44 92 SER A C 1
ATOM 760 O O . SER A 1 92 ? 6.257 -10.313 6.578 1.00 92.44 92 SER A O 1
ATOM 762 N N . ALA A 1 93 ? 4.024 -10.501 6.430 1.00 91.69 93 ALA A N 1
ATOM 763 C CA . ALA A 1 93 ? 4.033 -11.407 5.285 1.00 91.69 93 ALA A CA 1
ATOM 764 C C . ALA A 1 93 ? 4.428 -10.686 3.987 1.00 91.69 93 ALA A C 1
ATOM 766 O O . ALA A 1 93 ? 5.273 -11.190 3.253 1.00 91.69 93 ALA A O 1
ATOM 767 N N . VAL A 1 94 ? 3.880 -9.491 3.735 1.00 91.69 94 VAL A N 1
ATOM 768 C CA . VAL A 1 94 ? 4.211 -8.669 2.556 1.00 91.69 94 VAL A CA 1
ATOM 769 C C . VAL A 1 94 ? 5.691 -8.270 2.542 1.00 91.69 94 VAL A C 1
ATOM 771 O O . VAL A 1 94 ? 6.327 -8.327 1.495 1.00 91.69 94 VAL A O 1
ATOM 774 N N . LEU A 1 95 ? 6.267 -7.932 3.701 1.00 90.94 95 LEU A N 1
ATOM 775 C CA . LEU A 1 95 ? 7.685 -7.563 3.838 1.00 90.94 95 LEU A CA 1
ATOM 776 C C . LEU A 1 95 ? 8.668 -8.683 3.477 1.00 90.94 95 LEU A C 1
ATOM 778 O O . LEU A 1 95 ? 9.849 -8.405 3.289 1.00 90.94 95 LEU A O 1
ATOM 782 N N . ARG A 1 96 ? 8.214 -9.938 3.394 1.00 90.75 96 ARG A N 1
ATOM 783 C CA . ARG A 1 96 ? 9.058 -11.046 2.925 1.00 90.75 96 ARG A CA 1
ATOM 784 C C . ARG A 1 96 ? 9.282 -11.018 1.417 1.00 90.75 96 ARG A C 1
ATOM 786 O O . ARG A 1 96 ? 10.139 -11.755 0.949 1.00 90.75 96 ARG A O 1
ATOM 793 N N . GLU A 1 97 ? 8.513 -10.204 0.690 1.00 85.31 97 GLU A N 1
ATOM 794 C CA . GLU A 1 97 ? 8.574 -10.061 -0.770 1.00 85.31 97 GLU A CA 1
ATOM 795 C C . GLU A 1 97 ? 8.481 -11.401 -1.522 1.00 85.31 97 GLU A C 1
ATOM 797 O O . GLU A 1 97 ? 8.978 -11.546 -2.633 1.00 85.31 97 GLU A O 1
ATOM 802 N N . ASP A 1 98 ? 7.810 -12.380 -0.910 1.00 91.62 98 ASP A N 1
ATOM 803 C CA . ASP A 1 98 ? 7.606 -13.725 -1.439 1.00 91.62 98 ASP A CA 1
ATOM 804 C C . ASP A 1 98 ? 6.117 -13.910 -1.794 1.00 91.62 98 ASP A C 1
ATOM 806 O O . ASP A 1 98 ? 5.273 -14.025 -0.890 1.00 91.62 98 ASP A O 1
ATOM 810 N N . PRO A 1 99 ? 5.769 -13.931 -3.096 1.00 90.69 99 PRO A N 1
ATOM 811 C CA . PRO A 1 99 ? 4.392 -14.104 -3.546 1.00 90.69 99 PRO A CA 1
ATOM 812 C C . PRO A 1 99 ? 3.771 -15.445 -3.138 1.00 90.69 99 PRO A C 1
ATOM 814 O O . PRO A 1 99 ? 2.570 -15.493 -2.864 1.00 90.69 99 PRO A O 1
ATOM 817 N N . GLU A 1 100 ? 4.551 -16.529 -3.076 1.00 90.94 100 GLU A N 1
ATOM 818 C CA . GLU A 1 100 ? 4.045 -17.853 -2.695 1.00 90.94 100 GLU A CA 1
ATOM 819 C C . GLU A 1 100 ? 3.704 -17.884 -1.208 1.00 90.94 100 GLU A C 1
ATOM 821 O O . GLU A 1 100 ? 2.618 -18.326 -0.811 1.00 90.94 100 GLU A O 1
ATOM 826 N N . PHE A 1 101 ? 4.591 -17.328 -0.379 1.00 91.56 101 PHE A N 1
ATOM 827 C CA . PHE A 1 101 ? 4.318 -17.168 1.041 1.00 91.56 101 PHE A CA 1
ATOM 828 C C . PHE A 1 101 ? 3.083 -16.296 1.273 1.00 91.56 101 PHE A C 1
ATOM 830 O O . PHE A 1 101 ? 2.192 -16.694 2.031 1.00 91.56 101 PHE A O 1
ATOM 837 N N . LEU A 1 102 ? 2.995 -15.142 0.602 1.00 92.00 102 LEU A N 1
ATOM 838 C CA . LEU A 1 102 ? 1.855 -14.237 0.729 1.00 92.00 102 LEU A CA 1
ATOM 839 C C . LEU A 1 102 ? 0.550 -14.930 0.324 1.00 92.00 102 LEU A C 1
ATOM 841 O O . LEU A 1 102 ? -0.432 -14.844 1.058 1.00 92.00 102 LEU A O 1
ATOM 845 N N . ARG A 1 103 ? 0.543 -15.687 -0.778 1.00 91.62 103 ARG A N 1
ATOM 846 C CA . ARG A 1 103 ? -0.626 -16.465 -1.206 1.00 91.62 103 ARG A CA 1
ATOM 847 C C . ARG A 1 103 ? -1.058 -17.470 -0.141 1.00 91.62 103 ARG A C 1
ATOM 849 O O . ARG A 1 103 ? -2.225 -17.485 0.241 1.00 91.62 103 ARG A O 1
ATOM 856 N N . SER A 1 104 ? -0.111 -18.234 0.406 1.00 89.88 104 SER A N 1
ATOM 857 C CA . SER A 1 104 ? -0.398 -19.200 1.474 1.00 89.88 104 SER A CA 1
ATOM 858 C C . SER A 1 104 ? -0.953 -18.535 2.742 1.00 89.88 104 SER A C 1
ATOM 860 O O . SER A 1 104 ? -1.794 -19.106 3.439 1.00 89.88 104 SER A O 1
ATOM 862 N N . TYR A 1 105 ? -0.497 -17.318 3.055 1.00 90.25 105 TYR A N 1
ATOM 863 C CA . TYR A 1 105 ? -1.008 -16.536 4.176 1.00 90.25 105 TYR A CA 1
ATOM 864 C C . TYR A 1 105 ? -2.448 -16.083 3.921 1.00 90.25 105 TYR A C 1
ATOM 866 O O . TYR A 1 105 ? -3.303 -16.239 4.793 1.00 90.25 105 TYR A O 1
ATOM 874 N N . LEU A 1 106 ? -2.733 -15.573 2.721 1.00 90.94 106 LEU A N 1
ATOM 875 C CA . LEU A 1 106 ? -4.067 -15.113 2.336 1.00 90.94 106 LEU A CA 1
ATOM 876 C C . LEU A 1 106 ? -5.091 -16.259 2.317 1.00 90.94 106 LEU A C 1
ATOM 878 O O . LEU A 1 106 ? -6.203 -16.070 2.810 1.00 90.94 106 LEU A O 1
ATOM 882 N N . GLU A 1 107 ? -4.703 -17.452 1.856 1.00 91.56 107 GLU A N 1
ATOM 883 C CA . GLU A 1 107 ? -5.536 -18.665 1.923 1.00 91.56 107 GLU A CA 1
ATOM 884 C C . GLU A 1 107 ? -5.857 -19.050 3.377 1.00 91.56 107 GLU A C 1
ATOM 886 O O . GLU A 1 107 ? -7.013 -19.291 3.732 1.00 91.56 107 GLU A O 1
ATOM 891 N N . LYS A 1 108 ? -4.854 -19.042 4.268 1.00 89.44 108 LYS A N 1
ATOM 892 C CA . LYS A 1 108 ? -5.060 -19.304 5.707 1.00 89.44 108 LYS A CA 1
ATOM 893 C C . LYS A 1 108 ? -5.972 -18.267 6.358 1.00 89.44 108 LYS A C 1
ATOM 895 O O . LYS A 1 108 ? -6.785 -18.614 7.215 1.00 89.44 108 LYS A O 1
ATOM 900 N N . ALA A 1 109 ? -5.845 -17.009 5.944 1.00 84.19 109 ALA A N 1
ATOM 901 C CA . ALA A 1 109 ? -6.676 -15.905 6.402 1.00 84.19 109 ALA A CA 1
ATOM 902 C C . ALA A 1 109 ? -8.080 -15.892 5.763 1.00 84.19 109 ALA A C 1
ATOM 904 O O . ALA A 1 109 ? -8.907 -15.072 6.161 1.00 84.19 109 ALA A O 1
ATOM 905 N N . LYS A 1 110 ? -8.367 -16.796 4.809 1.00 85.19 110 LYS A N 1
ATOM 906 C CA . LYS A 1 110 ? -9.615 -16.851 4.025 1.00 85.19 110 LYS A CA 1
ATOM 907 C C . LYS A 1 110 ? -9.935 -15.530 3.316 1.00 85.19 110 LYS A C 1
ATOM 909 O O . LYS A 1 110 ? -11.092 -15.117 3.245 1.00 85.19 110 LYS A O 1
ATOM 914 N N . LEU A 1 111 ? -8.895 -14.844 2.846 1.00 77.88 111 LEU A N 1
ATOM 915 C CA . LEU A 1 111 ? -9.008 -13.596 2.088 1.00 77.88 111 LEU A CA 1
ATOM 916 C C . LEU A 1 111 ? -9.083 -13.838 0.574 1.00 77.88 111 LEU A C 1
ATOM 918 O O . LEU A 1 111 ? -9.461 -12.927 -0.162 1.00 77.88 111 LEU A O 1
ATOM 922 N N . ILE A 1 112 ? -8.722 -15.046 0.134 1.00 73.38 112 ILE A N 1
ATOM 923 C CA . ILE A 1 112 ? -8.814 -15.563 -1.236 1.00 73.38 112 ILE A CA 1
ATOM 924 C C . ILE A 1 112 ? -9.291 -17.015 -1.150 1.00 73.38 112 ILE A C 1
ATOM 926 O O . ILE A 1 112 ? -8.944 -17.674 -0.140 1.00 73.38 112 ILE A O 1
#

Sequence (112 aa):
MSKEKGKIPQLFSGSIDELTRPKTKKADKRREELKKIKKQKTLYISQDTNLKLIELYAEESRRQSNIVEDAVNLYYYLKKAMGEKNFDELMSAVLREDPEFLRSYLEKAKLI

pLDDT: mean 81.79, std 14.43, range [39.72, 96.06]